Protein AF-A0A7S0XE84-F1 (afdb_monomer)

Secondary structure (DSSP, 8-state):
---SS--------S-TT--S-TT-EEETTT-PBPBTTTTBBTTBSTTEEE--SSGGG-HHHHHHHHHHHHHHHHHHHHHH-------TT----------TT-EEEEEETTEEEEEEPPPP---GGGGGEETTEE-STT--TT--S--HHHHHHH-

Radius of gyration: 22.32 Å; Cα contacts (8 Å, |Δi|>4): 182; chains: 1; bounding box: 42×54×58 Å

Organism: NCBI:txid96789

Foldseek 3Di:
DDDDPDDDDDDDDPCPPPDLLVQAWAFQVPRHHADPQFQDDVLAVVRIARAAPDDPRPPVRSCVVSVVVVVVVVVVCVVPDDDDDDPPDDDDDDDDDDQAQDWDWDQDPNDTDIDGHHDDDDDQLVQQDHNNDGHDDSRTPPDPDDDPVVVVVVD

Structure (mmCIF, N/CA/C/O backbone):
data_AF-A0A7S0XE84-F1
#
_entry.id   AF-A0A7S0XE84-F1
#
loop_
_atom_site.group_PDB
_atom_site.id
_atom_site.type_symbol
_atom_site.label_atom_id
_atom_site.label_alt_id
_atom_site.label_comp_id
_atom_site.label_asym_id
_atom_site.label_entity_id
_atom_site.label_seq_id
_atom_site.pdbx_PDB_ins_code
_atom_site.Cartn_x
_atom_site.Cartn_y
_atom_site.Cartn_z
_atom_site.occupancy
_atom_site.B_iso_or_equiv
_atom_site.auth_seq_id
_atom_site.auth_comp_id
_atom_site.auth_asym_id
_atom_site.auth_atom_id
_atom_site.pdbx_PDB_model_num
ATOM 1 N N . THR A 1 1 ? -24.041 -15.544 4.308 1.00 52.25 1 THR A N 1
ATOM 2 C CA . THR A 1 1 ? -24.359 -14.862 5.581 1.00 52.25 1 THR A CA 1
ATOM 3 C C . THR A 1 1 ? -23.676 -15.618 6.703 1.00 52.25 1 THR A C 1
ATOM 5 O O . THR A 1 1 ? -23.602 -16.838 6.615 1.00 52.25 1 THR A O 1
ATOM 8 N N . GLY A 1 2 ? -23.091 -14.920 7.682 1.00 67.00 2 GLY A N 1
ATOM 9 C CA . GLY A 1 2 ? -22.432 -15.560 8.831 1.00 67.00 2 GLY A CA 1
ATOM 10 C C . GLY A 1 2 ? -23.444 -16.273 9.733 1.00 67.00 2 GLY A C 1
ATOM 11 O O . GLY A 1 2 ? -24.592 -15.845 9.806 1.00 67.00 2 GLY A O 1
ATOM 12 N N . LEU A 1 3 ? -23.032 -17.375 10.365 1.00 86.12 3 LEU A N 1
ATOM 13 C CA . LEU A 1 3 ? -23.905 -18.250 11.165 1.00 86.12 3 LEU A CA 1
ATOM 14 C C . LEU A 1 3 ? -23.808 -18.014 12.688 1.00 86.12 3 LEU A C 1
ATOM 16 O O . LEU A 1 3 ? -24.498 -18.703 13.431 1.00 86.12 3 LEU A O 1
ATOM 20 N N . GLY A 1 4 ? -22.963 -17.088 13.160 1.00 89.75 4 GLY A N 1
ATOM 21 C CA . GLY A 1 4 ? -22.724 -16.843 14.590 1.00 89.75 4 GLY A CA 1
ATOM 22 C C . GLY A 1 4 ? -22.900 -15.381 15.002 1.00 89.75 4 GLY A C 1
ATOM 23 O O . GLY A 1 4 ? -22.825 -14.487 14.160 1.00 89.75 4 GLY A O 1
ATOM 24 N N . ASP A 1 5 ? -23.100 -15.161 16.304 1.00 94.25 5 ASP A N 1
ATOM 25 C CA . ASP A 1 5 ? -23.357 -13.837 16.901 1.00 94.25 5 ASP A CA 1
ATOM 26 C C . ASP A 1 5 ? -22.111 -12.938 16.949 1.00 94.25 5 ASP A C 1
ATOM 28 O O . ASP A 1 5 ? -22.210 -11.717 17.065 1.00 94.25 5 ASP A O 1
ATOM 32 N N . PHE A 1 6 ? -20.923 -13.538 16.871 1.00 94.12 6 PHE A N 1
ATOM 33 C CA . PHE A 1 6 ? -19.659 -12.816 16.909 1.00 94.12 6 PHE A CA 1
ATOM 34 C C . PHE A 1 6 ? -19.336 -12.179 15.553 1.00 94.12 6 PHE A C 1
ATOM 36 O O . PHE A 1 6 ? -19.334 -12.850 14.518 1.00 94.12 6 PHE A O 1
ATOM 43 N N . VAL A 1 7 ? -18.993 -10.890 15.575 1.00 94.81 7 VAL A N 1
ATOM 44 C CA . VAL A 1 7 ? -18.567 -10.122 14.402 1.00 94.81 7 VAL A CA 1
ATOM 45 C C . VAL A 1 7 ? -17.175 -9.556 14.662 1.00 94.81 7 VAL A C 1
ATOM 47 O O . VAL A 1 7 ? -16.976 -8.819 15.623 1.00 94.81 7 VAL A O 1
ATOM 50 N N . ALA A 1 8 ? -16.228 -9.864 13.776 1.00 95.25 8 ALA A N 1
ATOM 51 C CA . ALA A 1 8 ? -14.894 -9.272 13.763 1.00 95.25 8 ALA A CA 1
ATOM 52 C C . ALA A 1 8 ? -14.641 -8.579 12.423 1.00 95.25 8 ALA A C 1
ATOM 54 O O . ALA A 1 8 ? -14.963 -9.121 11.364 1.00 95.25 8 ALA A O 1
ATOM 55 N N . ALA A 1 9 ? -14.049 -7.389 12.477 1.00 96.88 9 ALA A N 1
ATOM 56 C CA . ALA A 1 9 ? -13.700 -6.599 11.307 1.00 96.88 9 ALA A CA 1
ATOM 57 C C . ALA A 1 9 ? -12.256 -6.102 11.421 1.00 96.88 9 ALA A C 1
ATOM 59 O O . ALA A 1 9 ? -11.868 -5.546 12.446 1.00 96.88 9 ALA A O 1
ATOM 60 N N . PHE A 1 10 ? -11.484 -6.273 10.349 1.00 97.62 10 PHE A N 1
ATOM 61 C CA . PHE A 1 10 ? -10.155 -5.685 10.193 1.00 97.62 10 PHE A CA 1
ATOM 62 C C . PHE A 1 10 ? -10.290 -4.443 9.313 1.00 97.62 10 PHE A C 1
ATOM 64 O O . PHE A 1 10 ? -10.668 -4.545 8.145 1.00 97.62 10 PHE A O 1
ATOM 71 N N . ALA A 1 11 ? -10.044 -3.266 9.887 1.00 98.06 11 ALA A N 1
ATOM 72 C CA . ALA A 1 11 ? -10.175 -1.993 9.187 1.00 98.06 11 ALA A CA 1
ATOM 73 C C . ALA A 1 11 ? -8.844 -1.575 8.546 1.00 98.06 11 ALA A C 1
ATOM 75 O O . ALA A 1 11 ? -7.788 -1.669 9.168 1.00 98.06 11 ALA A O 1
ATOM 76 N N . SER A 1 12 ? -8.901 -1.073 7.311 1.00 97.38 12 SER A N 1
ATOM 77 C CA . SER A 1 12 ? -7.745 -0.468 6.645 1.00 97.38 12 SER A CA 1
ATOM 78 C C . SER A 1 12 ? -7.330 0.840 7.321 1.00 97.38 12 SER A C 1
ATOM 80 O O . SER A 1 12 ? -8.188 1.634 7.711 1.00 97.38 12 SER A O 1
ATOM 82 N N . THR A 1 13 ? -6.026 1.102 7.367 1.00 97.56 13 THR A N 1
ATOM 83 C CA . THR A 1 13 ? -5.440 2.350 7.878 1.00 97.56 13 THR A CA 1
ATOM 84 C C . THR A 1 13 ? -4.578 3.019 6.792 1.00 97.56 13 THR A C 1
ATOM 86 O O . THR A 1 13 ? -5.044 3.230 5.673 1.00 97.56 13 THR A O 1
ATOM 89 N N . ASN A 1 14 ? -3.324 3.363 7.085 1.00 97.12 14 ASN A N 1
ATOM 90 C CA . ASN A 1 14 ? -2.349 3.971 6.183 1.00 97.12 14 ASN A CA 1
ATOM 91 C C . ASN A 1 14 ? -1.492 2.903 5.477 1.00 97.12 14 ASN A C 1
ATOM 93 O O . ASN A 1 14 ? -0.317 2.739 5.780 1.00 97.12 14 A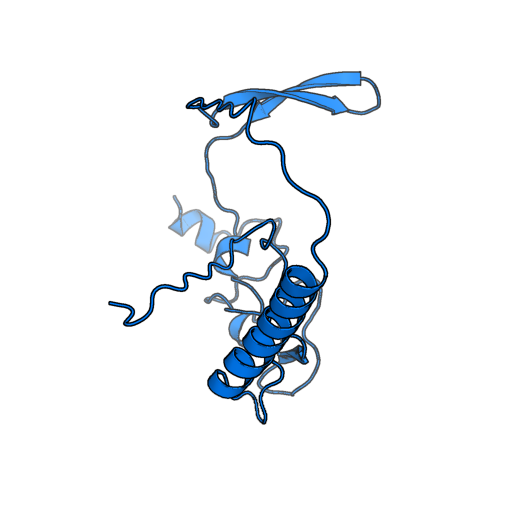SN A O 1
ATOM 97 N N . LEU A 1 15 ? -2.094 2.179 4.531 1.00 97.56 15 LEU A N 1
ATOM 98 C CA . LEU A 1 15 ? -1.489 1.021 3.850 1.00 97.56 15 LEU A CA 1
ATOM 99 C C . LEU A 1 15 ? -0.953 1.309 2.433 1.00 97.56 15 LEU A C 1
ATOM 101 O O . LEU A 1 15 ? -0.813 0.396 1.629 1.00 97.56 15 LEU A O 1
ATOM 105 N N . GLY A 1 16 ? -0.692 2.579 2.103 1.00 96.88 16 GLY A N 1
ATOM 106 C CA . GLY A 1 16 ? -0.337 2.994 0.737 1.00 96.88 16 GLY A CA 1
ATOM 107 C C . GLY A 1 16 ? 1.004 2.451 0.225 1.00 96.88 16 GLY A C 1
ATOM 108 O O . GLY A 1 16 ? 1.154 2.242 -0.974 1.00 96.88 16 GLY A O 1
ATOM 109 N N . ASP A 1 17 ? 1.955 2.215 1.126 1.00 96.69 17 ASP A N 1
ATOM 110 C CA . ASP A 1 17 ? 3.323 1.754 0.865 1.00 96.69 17 ASP A CA 1
ATOM 111 C C . ASP A 1 17 ? 3.688 0.495 1.679 1.00 96.69 17 ASP A C 1
ATOM 113 O O . ASP A 1 17 ? 4.863 0.172 1.854 1.00 96.69 17 ASP A O 1
ATOM 117 N N . VAL A 1 18 ? 2.682 -0.235 2.174 1.00 97.81 18 VAL A N 1
ATOM 118 C CA . VAL A 1 18 ? 2.856 -1.441 2.995 1.00 97.81 18 VAL A CA 1
ATOM 119 C C . VAL A 1 18 ? 2.444 -2.675 2.202 1.00 97.81 18 VAL A C 1
ATOM 121 O O . VAL A 1 18 ? 1.297 -2.793 1.778 1.00 97.81 18 VAL A O 1
ATOM 124 N N . SER A 1 19 ? 3.368 -3.625 2.064 1.00 97.81 19 SER A N 1
ATOM 125 C CA . SER A 1 19 ? 3.132 -4.886 1.361 1.00 97.81 19 SER A CA 1
ATOM 126 C C . SER A 1 19 ? 3.022 -6.074 2.331 1.00 97.81 19 SER A C 1
ATOM 128 O O . SER A 1 19 ? 3.833 -6.178 3.257 1.00 97.81 19 SER A O 1
ATOM 130 N N . PRO A 1 20 ? 2.082 -7.020 2.113 1.00 97.56 20 PRO A N 1
ATOM 131 C CA . PRO A 1 20 ? 2.054 -8.300 2.824 1.00 97.56 20 PRO A CA 1
ATOM 132 C C . PRO A 1 20 ? 3.094 -9.304 2.289 1.00 97.56 20 PRO A C 1
ATOM 134 O O . PRO A 1 20 ? 3.281 -10.373 2.874 1.00 97.56 20 PRO A O 1
ATOM 137 N N . ASN A 1 21 ? 3.773 -8.988 1.182 1.00 97.88 21 ASN A N 1
ATOM 138 C CA . ASN A 1 21 ? 4.767 -9.843 0.542 1.00 97.88 21 ASN A CA 1
ATOM 139 C C . ASN A 1 21 ? 6.142 -9.694 1.214 1.00 97.88 21 ASN A C 1
ATOM 141 O O . ASN A 1 21 ? 7.079 -9.084 0.691 1.00 97.88 21 ASN A O 1
ATOM 145 N N . THR A 1 22 ? 6.257 -10.265 2.413 1.00 96.75 22 THR A N 1
ATOM 146 C CA . THR A 1 22 ? 7.387 -10.061 3.331 1.00 96.75 22 THR A CA 1
ATOM 147 C C . THR A 1 22 ? 8.716 -10.685 2.892 1.00 96.75 22 THR A C 1
ATOM 149 O O . THR A 1 22 ? 9.751 -10.351 3.468 1.00 96.75 22 THR A O 1
ATOM 152 N N . ALA A 1 23 ? 8.743 -11.544 1.866 1.00 94.19 23 ALA A N 1
ATOM 153 C CA . ALA A 1 23 ? 9.990 -12.092 1.320 1.00 94.19 23 ALA A CA 1
ATOM 154 C C . ALA A 1 23 ? 10.727 -11.111 0.384 1.00 94.19 23 ALA A C 1
ATOM 156 O O . ALA A 1 23 ? 11.862 -11.384 -0.026 1.00 94.19 23 ALA A O 1
ATOM 157 N N . GLY A 1 24 ? 10.093 -9.977 0.067 1.00 94.69 24 GLY A N 1
ATOM 158 C CA . GLY A 1 24 ? 10.661 -8.893 -0.724 1.00 94.69 24 GLY A CA 1
ATOM 159 C C . GLY A 1 24 ? 10.686 -9.154 -2.238 1.00 94.69 24 GLY A C 1
ATOM 160 O O . GLY A 1 24 ? 10.439 -10.277 -2.692 1.00 94.69 24 GLY A O 1
ATOM 161 N N . PRO A 1 25 ? 10.972 -8.106 -3.031 1.00 96.75 25 PRO A N 1
ATOM 162 C CA . PRO A 1 25 ? 10.913 -8.150 -4.488 1.00 96.75 25 PRO A CA 1
ATOM 163 C C . PRO A 1 25 ? 12.131 -8.824 -5.127 1.00 96.75 25 PRO A C 1
ATOM 165 O O . PRO A 1 25 ? 13.282 -8.504 -4.815 1.00 96.75 25 PRO A O 1
ATOM 168 N N . LYS A 1 26 ? 11.872 -9.745 -6.060 1.00 96.81 26 LYS A N 1
ATOM 169 C CA . LYS A 1 26 ? 12.891 -10.487 -6.811 1.00 96.81 26 LYS A CA 1
ATOM 170 C C . LYS A 1 26 ? 12.548 -10.566 -8.292 1.00 96.81 26 LYS A C 1
ATOM 172 O O . LYS A 1 26 ? 11.382 -10.560 -8.684 1.00 96.81 26 LYS A O 1
ATOM 177 N N . CYS A 1 27 ? 13.589 -10.702 -9.098 1.00 96.88 27 CYS A N 1
ATOM 178 C CA . CYS A 1 27 ? 13.482 -10.959 -10.520 1.00 96.88 27 CYS A CA 1
ATOM 179 C C . CYS A 1 27 ? 13.065 -12.408 -10.767 1.00 96.88 27 CYS A C 1
ATOM 181 O O . CYS A 1 27 ? 13.788 -13.331 -10.395 1.00 96.88 27 CYS A O 1
ATOM 183 N N . ILE A 1 28 ? 11.915 -12.621 -11.405 1.00 94.94 28 ILE A N 1
ATOM 184 C CA . ILE A 1 28 ? 11.349 -13.967 -11.620 1.00 94.94 28 ILE A CA 1
ATOM 185 C C . ILE A 1 28 ? 12.209 -14.872 -12.513 1.00 94.94 28 ILE A C 1
ATOM 187 O O . ILE A 1 28 ? 12.080 -16.091 -12.467 1.00 94.94 28 ILE A O 1
ATOM 191 N N . ASP A 1 29 ? 13.071 -14.287 -13.342 1.00 94.31 29 ASP A N 1
ATOM 192 C CA . ASP A 1 29 ? 13.934 -14.997 -14.285 1.00 94.31 29 ASP A CA 1
ATOM 193 C C . ASP A 1 29 ? 15.271 -15.437 -13.670 1.00 94.31 29 ASP A C 1
ATOM 195 O O . ASP A 1 29 ? 15.795 -16.493 -14.016 1.00 94.31 29 ASP A O 1
ATOM 199 N N . THR A 1 30 ? 15.825 -14.637 -12.760 1.00 95.62 30 THR A N 1
ATOM 200 C CA . THR A 1 30 ? 17.169 -14.832 -12.191 1.00 95.62 30 THR A CA 1
ATOM 201 C C . THR A 1 30 ? 17.164 -15.161 -10.700 1.00 95.62 30 THR A C 1
ATOM 203 O O . THR A 1 30 ? 18.160 -15.658 -10.181 1.00 95.62 30 THR A O 1
ATOM 206 N N . GLY A 1 31 ? 16.074 -14.868 -9.988 1.00 94.44 31 GLY A N 1
ATOM 207 C CA . GLY A 1 31 ? 15.968 -14.978 -8.531 1.00 94.44 31 GLY A CA 1
ATOM 208 C C . GLY A 1 31 ? 16.733 -13.901 -7.750 1.00 94.44 31 GLY A C 1
ATOM 209 O O . GLY A 1 31 ? 16.717 -13.921 -6.518 1.00 94.44 31 GLY A O 1
ATOM 210 N N . LEU A 1 32 ? 17.401 -12.969 -8.439 1.00 96.31 32 LEU A N 1
ATOM 211 C CA . LEU A 1 32 ? 18.148 -11.875 -7.818 1.00 96.31 32 LEU A CA 1
ATOM 212 C C . LEU A 1 32 ? 17.205 -10.780 -7.287 1.00 96.31 32 LEU A C 1
ATOM 214 O O . LEU A 1 32 ? 16.073 -10.669 -7.761 1.00 96.31 32 LEU A O 1
ATOM 218 N N . PRO A 1 33 ? 17.650 -9.954 -6.322 1.00 96.88 33 PRO A N 1
ATOM 219 C CA . PRO A 1 33 ? 16.900 -8.773 -5.902 1.00 96.88 33 PRO A CA 1
ATOM 220 C C . PRO A 1 33 ? 16.638 -7.820 -7.074 1.00 96.88 33 PRO A C 1
ATOM 222 O O . PRO A 1 33 ? 17.510 -7.636 -7.926 1.00 96.88 33 PRO A O 1
ATOM 225 N N . CYS A 1 34 ? 15.461 -7.195 -7.096 1.00 96.75 34 CYS A N 1
ATOM 226 C CA . CYS A 1 34 ? 15.167 -6.144 -8.070 1.00 96.75 34 CYS A CA 1
ATOM 227 C C . CYS A 1 34 ? 15.993 -4.873 -7.838 1.00 96.75 34 CYS A C 1
ATOM 229 O O . CYS A 1 34 ? 16.507 -4.635 -6.743 1.00 96.75 34 CYS A O 1
ATOM 231 N N . ASP A 1 35 ? 16.015 -3.989 -8.838 1.00 95.94 35 ASP A N 1
ATOM 232 C CA . ASP A 1 35 ? 16.447 -2.608 -8.636 1.00 95.94 35 ASP A CA 1
ATOM 233 C C . ASP A 1 35 ? 15.485 -1.864 -7.695 1.00 95.94 35 ASP A C 1
ATOM 235 O O . ASP A 1 35 ? 14.296 -1.722 -7.984 1.00 95.94 35 ASP A O 1
ATOM 239 N N . GLY A 1 36 ? 16.002 -1.368 -6.569 1.00 92.19 36 GLY A N 1
ATOM 240 C CA . GLY A 1 36 ? 15.184 -0.762 -5.513 1.00 92.19 36 GLY A CA 1
ATOM 241 C C . GLY A 1 36 ? 14.656 0.642 -5.820 1.00 92.19 36 GLY A C 1
ATOM 242 O O . GLY A 1 36 ? 13.768 1.112 -5.119 1.00 92.19 36 GLY A O 1
ATOM 243 N N . THR A 1 37 ? 15.183 1.333 -6.836 1.00 93.62 37 THR A N 1
ATOM 244 C CA . THR A 1 37 ? 14.708 2.680 -7.210 1.00 93.62 37 THR A CA 1
ATOM 245 C C . THR A 1 37 ? 13.585 2.615 -8.240 1.00 93.62 37 THR A C 1
ATOM 247 O O . THR A 1 37 ? 12.626 3.377 -8.169 1.00 93.62 37 THR A O 1
ATOM 250 N N . THR A 1 38 ? 13.691 1.691 -9.192 1.00 95.44 38 THR A N 1
ATOM 251 C CA . THR A 1 38 ? 12.770 1.571 -10.331 1.00 95.44 38 THR A CA 1
ATOM 252 C C . THR A 1 38 ? 11.799 0.402 -10.213 1.00 95.44 38 THR A C 1
ATOM 254 O O . THR A 1 38 ? 10.854 0.327 -11.001 1.00 95.44 38 THR A O 1
ATOM 257 N N . SER A 1 39 ? 12.011 -0.493 -9.238 1.00 96.56 39 SER A N 1
ATOM 258 C CA . SER A 1 39 ? 11.283 -1.759 -9.086 1.00 96.56 39 SER A CA 1
ATOM 259 C C . SER A 1 39 ? 11.292 -2.570 -10.381 1.00 96.56 39 SER A C 1
ATOM 261 O O . SER A 1 39 ? 10.249 -2.965 -10.898 1.00 96.56 39 SER A O 1
ATOM 263 N N . SER A 1 40 ? 12.482 -2.760 -10.954 1.00 95.81 40 SER A N 1
ATOM 264 C CA . SER A 1 40 ? 12.642 -3.394 -12.262 1.00 95.81 40 SER A CA 1
ATOM 265 C C . SER A 1 40 ? 13.761 -4.431 -12.291 1.00 95.81 40 SER A C 1
ATOM 267 O O . SER A 1 40 ? 14.671 -4.434 -11.459 1.00 95.81 40 SER A O 1
ATOM 269 N N . CYS A 1 41 ? 13.685 -5.313 -13.283 1.00 95.31 41 CYS A N 1
ATOM 270 C CA . CYS A 1 41 ? 14.702 -6.297 -13.625 1.00 95.31 41 CYS A CA 1
ATOM 271 C C . CYS A 1 41 ? 15.060 -6.098 -15.092 1.00 95.31 41 CYS A C 1
ATOM 273 O O . CYS A 1 41 ? 14.191 -6.167 -15.959 1.00 95.31 41 CYS A O 1
ATOM 275 N N . ASN A 1 42 ? 16.322 -5.772 -15.379 1.00 92.38 42 ASN A N 1
ATOM 276 C CA . ASN A 1 42 ? 16.765 -5.414 -16.733 1.00 92.38 42 ASN A CA 1
ATOM 277 C C . ASN A 1 42 ? 15.909 -4.297 -17.379 1.00 92.38 42 ASN A C 1
ATOM 279 O O . ASN A 1 42 ? 15.654 -4.318 -18.583 1.00 92.38 42 ASN A O 1
ATOM 283 N N . GLY A 1 43 ? 15.438 -3.339 -16.569 1.00 90.12 43 GLY A N 1
ATOM 284 C CA . GLY A 1 43 ? 14.589 -2.225 -17.009 1.00 90.12 43 GLY A CA 1
ATOM 285 C C . GLY A 1 43 ? 13.112 -2.573 -17.224 1.00 90.12 43 GLY A C 1
ATOM 286 O O . GLY A 1 43 ? 12.375 -1.745 -17.751 1.00 90.12 43 GLY A O 1
ATOM 287 N N . LYS A 1 44 ? 12.672 -3.775 -16.832 1.00 90.25 44 LYS A N 1
ATOM 288 C CA . LYS A 1 44 ? 11.281 -4.235 -16.943 1.00 90.25 44 LYS A CA 1
ATOM 289 C C . LYS A 1 44 ? 10.651 -4.394 -15.569 1.00 90.25 44 LYS A C 1
ATOM 291 O O . LYS A 1 44 ? 11.203 -5.100 -14.722 1.00 90.25 44 LYS A O 1
ATOM 296 N N . CYS A 1 45 ? 9.512 -3.752 -15.338 1.00 92.88 45 CYS A N 1
ATOM 297 C CA . CYS A 1 45 ? 8.777 -3.883 -14.078 1.00 92.88 45 CYS A CA 1
ATOM 298 C C . CYS A 1 45 ? 8.066 -5.238 -13.984 1.00 92.88 45 CYS A C 1
ATOM 300 O O . CYS A 1 45 ? 7.985 -5.809 -12.904 1.00 92.88 45 CYS A O 1
ATOM 302 N N . GLU A 1 46 ? 7.654 -5.808 -15.121 1.00 94.12 46 GLU A N 1
ATOM 303 C CA . GLU A 1 46 ? 6.878 -7.050 -15.230 1.00 94.12 46 GLU A CA 1
ATOM 304 C C . GLU A 1 46 ? 7.581 -8.259 -14.599 1.00 94.12 46 GLU A C 1
ATOM 306 O O . GLU A 1 46 ? 6.947 -9.250 -14.244 1.00 94.12 46 GLU A O 1
ATOM 311 N N . GLN A 1 47 ? 8.906 -8.191 -14.489 1.00 94.69 47 GLN A N 1
ATOM 312 C CA . GLN A 1 47 ? 9.730 -9.259 -13.939 1.00 94.69 47 GLN A CA 1
ATOM 313 C C . GLN A 1 47 ? 10.055 -9.074 -12.455 1.00 94.69 47 GLN A C 1
ATOM 315 O O . GLN A 1 47 ? 10.589 -10.004 -11.854 1.00 94.69 47 GLN A O 1
ATOM 320 N N . CYS A 1 48 ? 9.766 -7.911 -11.869 1.00 96.62 48 CYS A N 1
ATOM 321 C CA . CYS A 1 48 ? 10.052 -7.626 -10.472 1.00 96.62 48 CYS A CA 1
ATOM 322 C C . CYS A 1 48 ? 8.814 -7.864 -9.602 1.00 96.62 48 CYS A C 1
ATOM 324 O O . CYS A 1 48 ? 7.894 -7.048 -9.590 1.00 96.62 48 CYS A O 1
ATOM 326 N N . ILE A 1 49 ? 8.800 -8.973 -8.860 1.00 96.94 49 ILE A N 1
ATOM 327 C CA . ILE A 1 49 ? 7.642 -9.386 -8.057 1.00 96.94 49 ILE A CA 1
ATOM 328 C C . ILE A 1 49 ? 8.071 -9.662 -6.616 1.00 96.94 49 ILE A C 1
ATOM 330 O O . ILE A 1 49 ? 9.073 -10.337 -6.373 1.00 96.94 49 ILE A O 1
ATOM 334 N N . ALA A 1 50 ? 7.315 -9.128 -5.658 1.00 97.62 50 ALA A N 1
ATOM 335 C CA . ALA A 1 50 ? 7.440 -9.448 -4.244 1.00 97.62 50 ALA A CA 1
ATOM 336 C C . ALA A 1 50 ? 6.620 -10.691 -3.893 1.00 97.62 50 ALA A C 1
ATOM 338 O O . ALA A 1 50 ? 5.516 -10.888 -4.395 1.00 97.62 50 ALA A O 1
ATOM 339 N N . PHE A 1 51 ? 7.164 -11.525 -3.008 1.00 96.94 51 PHE A N 1
ATOM 340 C CA . PHE A 1 51 ? 6.527 -12.775 -2.596 1.00 96.94 51 PHE A CA 1
ATOM 341 C C . PHE A 1 51 ? 6.147 -12.766 -1.117 1.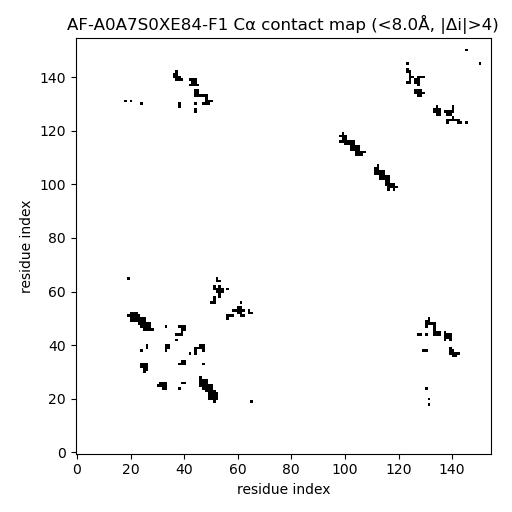00 96.94 51 PHE A C 1
ATOM 343 O O . PHE A 1 51 ? 6.861 -12.222 -0.273 1.00 96.94 51 PHE A O 1
ATOM 350 N N . GLY A 1 52 ? 5.019 -13.400 -0.811 1.00 97.19 52 GLY A N 1
ATOM 351 C CA . GLY A 1 52 ? 4.608 -13.705 0.553 1.00 97.19 52 GLY A CA 1
ATOM 352 C C . GLY A 1 52 ? 5.430 -14.830 1.191 1.00 97.19 52 GLY A C 1
ATOM 353 O O . GLY A 1 52 ? 6.314 -15.409 0.554 1.00 97.19 52 GLY A O 1
ATOM 354 N N . PRO A 1 53 ? 5.147 -15.148 2.465 1.00 97.38 53 PRO A N 1
ATOM 355 C CA . PRO A 1 53 ? 5.873 -16.169 3.220 1.00 97.38 53 PRO A CA 1
ATOM 356 C C . PRO A 1 53 ? 5.490 -17.614 2.857 1.00 97.38 53 PRO A C 1
ATOM 358 O O . PRO A 1 53 ? 6.092 -18.542 3.391 1.00 97.38 53 PRO A O 1
ATOM 361 N N . GLY A 1 54 ? 4.490 -17.820 1.995 1.00 97.31 54 GLY A N 1
ATOM 362 C CA . GLY A 1 54 ? 4.056 -19.144 1.564 1.00 97.31 54 GLY A CA 1
ATOM 363 C C . GLY A 1 54 ? 5.143 -19.899 0.802 1.00 97.31 54 GLY A C 1
ATOM 364 O O . GLY A 1 54 ? 5.948 -19.335 0.050 1.00 97.31 54 GLY A O 1
ATOM 365 N N . THR A 1 55 ? 5.158 -21.209 0.991 1.00 95.69 55 THR A N 1
ATOM 366 C CA . THR A 1 55 ? 6.137 -22.120 0.414 1.00 95.69 55 THR A CA 1
ATOM 367 C C . THR A 1 55 ? 6.058 -22.067 -1.105 1.00 95.69 55 THR A C 1
ATOM 369 O O . THR A 1 55 ? 4.985 -22.162 -1.695 1.00 95.69 55 THR A O 1
ATOM 372 N N . ASN A 1 56 ? 7.214 -21.923 -1.761 1.00 91.38 56 ASN A N 1
ATOM 373 C CA . ASN A 1 56 ? 7.323 -21.849 -3.223 1.00 91.38 56 ASN A CA 1
ATOM 374 C C . ASN A 1 56 ? 6.433 -20.768 -3.872 1.00 91.38 56 ASN A C 1
ATOM 376 O O . ASN A 1 56 ? 6.041 -20.911 -5.028 1.00 91.38 56 ASN A O 1
ATOM 380 N N . GLY A 1 57 ? 6.124 -19.689 -3.144 1.00 90.25 57 GLY A N 1
ATOM 381 C CA . GLY A 1 57 ? 5.270 -18.614 -3.646 1.00 90.25 57 GLY A CA 1
ATOM 382 C C . GLY A 1 57 ? 3.782 -18.967 -3.681 1.00 90.25 57 GLY A C 1
ATOM 383 O O . GLY A 1 57 ? 3.039 -18.322 -4.419 1.00 90.25 57 GLY A O 1
ATOM 384 N N . ASP A 1 58 ? 3.331 -19.966 -2.909 1.00 96.56 58 ASP A N 1
ATOM 385 C CA . ASP A 1 58 ? 1.901 -20.235 -2.773 1.00 96.56 58 ASP A CA 1
ATOM 386 C C . ASP A 1 58 ? 1.179 -19.046 -2.122 1.00 96.56 58 ASP A C 1
ATOM 388 O O . ASP A 1 58 ? 1.438 -18.649 -0.979 1.00 96.56 58 ASP A O 1
ATOM 392 N N . ILE A 1 59 ? 0.248 -18.470 -2.876 1.00 97.19 59 ILE A N 1
ATOM 393 C CA . ILE A 1 59 ? -0.517 -17.296 -2.467 1.00 97.19 59 ILE A CA 1
ATOM 394 C C . ILE A 1 59 ? -1.566 -17.642 -1.409 1.00 97.19 59 ILE A C 1
ATOM 396 O O . ILE A 1 59 ? -1.897 -16.787 -0.587 1.00 97.19 59 ILE A O 1
ATOM 400 N N . PHE A 1 60 ? -2.080 -18.876 -1.397 1.00 98.25 60 PHE A N 1
ATOM 401 C CA . PHE A 1 60 ? -3.089 -19.294 -0.427 1.00 98.25 60 PHE A CA 1
ATOM 402 C C . PHE A 1 60 ? -2.454 -19.477 0.948 1.00 98.25 60 PHE A C 1
ATOM 404 O O . PHE A 1 60 ? -2.925 -18.879 1.916 1.00 98.25 60 PHE A O 1
ATOM 411 N N . GLU A 1 61 ? -1.334 -20.201 1.018 1.00 98.38 61 GLU A N 1
ATOM 412 C CA . GLU A 1 61 ? -0.535 -20.313 2.237 1.00 98.38 61 GLU A CA 1
ATOM 413 C C . GLU A 1 61 ? -0.033 -18.939 2.707 1.00 98.38 61 GLU A C 1
ATOM 415 O O . GLU A 1 61 ? -0.176 -18.609 3.883 1.00 98.38 61 GLU A O 1
ATOM 420 N N . SER A 1 62 ? 0.465 -18.084 1.803 1.00 98.25 62 SER A N 1
ATOM 421 C CA . SER A 1 62 ? 0.885 -16.717 2.157 1.00 98.25 62 SER A CA 1
ATOM 422 C C . SER A 1 62 ? -0.249 -15.916 2.801 1.00 98.25 62 SER A C 1
ATOM 424 O O . SER A 1 62 ? -0.058 -15.289 3.843 1.00 98.25 62 SER A O 1
ATOM 426 N N . THR A 1 63 ? -1.442 -15.965 2.202 1.00 98.56 63 THR A N 1
ATOM 427 C CA . THR A 1 63 ? -2.630 -15.264 2.707 1.00 98.56 63 THR A CA 1
ATOM 428 C C . THR A 1 63 ? -3.025 -15.786 4.084 1.00 98.56 63 THR A C 1
ATOM 430 O O . THR A 1 63 ? -3.304 -14.995 4.985 1.00 98.56 63 THR A O 1
ATOM 433 N N . GLN A 1 64 ? -3.008 -17.108 4.274 1.00 98.56 64 GLN A N 1
ATOM 434 C CA . GLN A 1 64 ? -3.309 -17.730 5.559 1.00 98.56 64 GLN A CA 1
ATOM 435 C C . GLN A 1 64 ? -2.296 -17.323 6.632 1.00 98.56 64 GLN A C 1
ATOM 437 O O . GLN A 1 64 ? -2.705 -16.929 7.718 1.00 98.56 64 GLN A O 1
ATOM 442 N N . LEU A 1 65 ? -0.995 -17.376 6.338 1.00 98.50 65 LEU A N 1
ATOM 443 C CA . LEU A 1 65 ? 0.065 -17.037 7.290 1.00 98.50 65 LEU A CA 1
ATOM 444 C C . LEU A 1 65 ? -0.002 -15.569 7.728 1.00 98.50 65 LEU A C 1
ATOM 446 O O . LEU A 1 65 ? 0.064 -15.278 8.921 1.00 98.50 65 LEU A O 1
ATOM 450 N N . ILE A 1 66 ? -0.170 -14.641 6.783 1.00 98.56 66 ILE A N 1
ATOM 451 C CA . ILE A 1 66 ? -0.281 -13.206 7.087 1.00 98.56 66 ILE A CA 1
ATOM 452 C C . ILE A 1 66 ? -1.592 -12.891 7.822 1.00 98.56 66 ILE A C 1
ATOM 454 O O . ILE A 1 66 ? -1.603 -12.084 8.753 1.00 98.56 66 ILE A O 1
ATOM 458 N N . GLY A 1 67 ? -2.699 -13.536 7.441 1.00 98.56 67 GLY A N 1
ATOM 459 C CA . GLY A 1 67 ? -3.978 -13.408 8.141 1.00 98.56 67 GLY A CA 1
ATOM 460 C C . GLY A 1 67 ? -3.918 -13.950 9.570 1.00 98.56 67 GLY A C 1
ATOM 461 O O . GLY A 1 67 ? -4.408 -13.301 10.492 1.00 98.56 67 GLY A O 1
ATOM 462 N N . GLN A 1 68 ? -3.258 -15.093 9.767 1.00 98.56 68 GLN A N 1
ATOM 463 C CA . GLN A 1 68 ? -3.060 -15.714 11.075 1.00 98.56 68 GLN A CA 1
ATOM 464 C C . GLN A 1 68 ? -2.279 -14.790 12.015 1.00 98.56 68 GLN A C 1
ATOM 466 O O . GLN A 1 68 ? -2.706 -14.592 13.146 1.00 98.56 68 GLN A O 1
ATOM 471 N N . GLN A 1 69 ? -1.198 -14.163 11.542 1.00 98.31 69 GLN A N 1
ATOM 472 C CA . GLN A 1 69 ? -0.409 -13.225 12.352 1.00 98.31 69 GLN A CA 1
ATOM 473 C C . GLN A 1 69 ? -1.231 -12.008 12.802 1.00 98.31 69 GLN A C 1
ATOM 475 O O . GLN A 1 69 ? -1.183 -11.617 13.968 1.00 98.31 69 GLN A O 1
ATOM 480 N N . GLN A 1 70 ? -2.022 -11.425 11.895 1.00 98.44 70 GLN A N 1
ATOM 481 C CA . GLN A 1 70 ? -2.915 -10.313 12.234 1.00 98.44 70 GLN A CA 1
ATOM 482 C C . GLN A 1 70 ? -3.991 -10.738 13.240 1.00 98.44 70 GLN A C 1
ATOM 484 O O . GLN A 1 70 ? -4.283 -10.003 14.182 1.00 98.44 70 GLN A O 1
ATOM 489 N N . TYR A 1 71 ? -4.562 -11.929 13.057 1.00 98.31 71 TYR A N 1
ATOM 490 C CA . TYR A 1 71 ? -5.552 -12.508 13.960 1.00 98.31 71 TYR A CA 1
ATOM 491 C C . TYR A 1 71 ? -4.992 -12.762 15.361 1.00 98.31 71 TYR A C 1
ATOM 493 O O . TYR A 1 71 ? -5.620 -12.365 16.339 1.00 98.31 71 TYR A O 1
ATOM 501 N N . GLU A 1 72 ? -3.824 -13.394 15.469 1.00 98.69 72 GLU A N 1
ATOM 502 C CA . GLU A 1 72 ? -3.201 -13.723 16.753 1.00 98.69 72 GLU A CA 1
ATOM 503 C C . GLU A 1 72 ? -2.939 -12.464 17.572 1.00 98.69 72 GLU A C 1
ATOM 505 O O . GLU A 1 72 ? -3.297 -12.404 18.749 1.00 98.69 72 GLU A O 1
ATOM 510 N N . PHE A 1 73 ? -2.394 -11.430 16.930 1.00 98.44 73 PHE A N 1
ATOM 511 C CA . PHE A 1 73 ? -2.141 -10.162 17.596 1.00 98.44 73 PHE A CA 1
ATOM 512 C C . PHE A 1 73 ? -3.440 -9.437 17.979 1.00 98.44 73 PHE A C 1
ATOM 514 O O . PHE A 1 73 ? -3.563 -8.938 19.096 1.00 98.44 73 PHE A O 1
ATOM 521 N N . ALA A 1 74 ? -4.450 -9.428 17.104 1.00 98.38 74 ALA A N 1
ATOM 522 C CA . ALA A 1 74 ? -5.754 -8.845 17.421 1.00 98.38 74 ALA A CA 1
ATOM 523 C C . ALA A 1 74 ? -6.444 -9.561 18.597 1.00 98.38 74 ALA A C 1
ATOM 525 O O . ALA A 1 74 ? -7.010 -8.911 19.475 1.00 98.38 74 ALA A O 1
ATOM 526 N N . LEU A 1 75 ? -6.368 -10.894 18.645 1.00 98.25 75 LEU A N 1
ATOM 527 C CA . LEU A 1 75 ? -6.900 -11.699 19.742 1.00 98.25 75 LEU A CA 1
ATOM 528 C C . LEU A 1 75 ? -6.156 -11.423 21.051 1.00 98.25 75 LEU A C 1
ATOM 530 O O . LEU A 1 75 ? -6.794 -11.305 22.097 1.00 98.25 75 LEU A O 1
ATOM 534 N N . GLN A 1 76 ? -4.828 -11.296 21.000 1.00 98.50 76 GLN A N 1
ATOM 535 C CA . GLN A 1 76 ? -4.029 -10.908 22.159 1.00 98.50 76 GLN A CA 1
ATOM 536 C C . GLN A 1 76 ? -4.500 -9.559 22.716 1.00 98.50 76 GLN A C 1
ATOM 538 O O . GLN A 1 76 ? -4.853 -9.481 23.891 1.00 98.50 76 GLN A O 1
ATOM 543 N N . LEU A 1 77 ? -4.585 -8.526 21.870 1.00 98.12 77 LEU A N 1
ATOM 544 C CA . LEU A 1 77 ? -5.045 -7.195 22.278 1.00 98.12 77 LEU A CA 1
ATOM 545 C C . LEU A 1 77 ? -6.465 -7.225 22.855 1.00 98.12 77 LEU A C 1
ATOM 547 O O . LEU A 1 77 ? -6.734 -6.570 23.857 1.00 98.12 77 LEU A O 1
ATOM 551 N N . MET A 1 78 ? -7.366 -8.007 22.254 1.00 96.88 78 MET A N 1
ATOM 552 C CA . MET A 1 78 ? -8.733 -8.165 22.752 1.00 96.88 78 MET A CA 1
ATOM 553 C C . MET A 1 78 ? -8.771 -8.800 24.150 1.00 96.88 78 MET A C 1
ATOM 555 O O . MET A 1 78 ? -9.574 -8.386 24.981 1.00 96.88 78 MET A O 1
ATOM 559 N N . ASN A 1 79 ? -7.907 -9.781 24.423 1.00 97.75 79 ASN A N 1
ATOM 560 C CA . ASN A 1 79 ? -7.836 -10.449 25.726 1.00 97.75 79 ASN A CA 1
ATOM 561 C C . ASN A 1 79 ? -7.145 -9.596 26.804 1.00 97.75 79 ASN A C 1
ATOM 563 O O . ASN A 1 79 ? -7.438 -9.756 27.987 1.00 97.75 79 ASN A O 1
ATOM 567 N N . GLU A 1 80 ? -6.219 -8.720 26.410 1.00 98.06 80 GLU A N 1
ATOM 568 C CA . GLU A 1 80 ? -5.464 -7.839 27.314 1.00 98.06 80 GLU A CA 1
ATOM 569 C C . GLU A 1 80 ? -6.153 -6.487 27.570 1.00 98.06 80 GLU A C 1
ATOM 571 O O . GLU A 1 80 ? -5.755 -5.756 28.480 1.00 98.06 80 GLU A O 1
ATOM 576 N N . ALA A 1 81 ? -7.187 -6.145 26.795 1.00 96.81 81 ALA A N 1
ATOM 577 C CA . ALA A 1 81 ? -7.898 -4.876 26.897 1.00 96.81 81 ALA A CA 1
ATOM 578 C C . ALA A 1 81 ? -8.469 -4.644 28.309 1.00 96.81 81 ALA A C 1
ATOM 580 O O . ALA A 1 81 ? -9.315 -5.393 28.797 1.00 96.81 81 ALA A O 1
ATOM 581 N N . ASN A 1 82 ? -8.024 -3.566 28.956 1.00 96.56 82 ASN A N 1
ATOM 582 C CA . ASN A 1 82 ? -8.431 -3.186 30.313 1.00 96.56 82 ASN A CA 1
ATOM 583 C C . ASN A 1 82 ? -8.954 -1.742 30.418 1.00 96.56 82 ASN A C 1
ATOM 585 O O . ASN A 1 82 ? -9.498 -1.357 31.454 1.00 96.56 82 ASN A O 1
ATOM 589 N N . GLU A 1 83 ? -8.803 -0.948 29.360 1.00 95.44 83 GLU A N 1
ATOM 590 C CA . GLU A 1 83 ? -9.265 0.432 29.299 1.00 95.44 83 GLU A CA 1
ATOM 591 C C . GLU A 1 83 ? -10.709 0.479 28.790 1.00 95.44 83 GLU A C 1
ATOM 593 O O . GLU A 1 83 ? -11.011 0.052 27.674 1.00 95.44 83 GLU A O 1
ATOM 598 N N . MET A 1 84 ? -11.620 1.002 29.614 1.00 93.00 84 MET A N 1
ATOM 599 C CA . MET A 1 84 ? -13.003 1.217 29.196 1.00 93.00 84 MET A CA 1
ATOM 600 C C . MET A 1 84 ? -13.141 2.548 28.463 1.00 93.00 84 MET A C 1
ATOM 602 O O . MET A 1 84 ? -12.840 3.607 29.011 1.00 93.00 84 MET A O 1
ATOM 606 N N . ILE A 1 85 ? -13.676 2.497 27.246 1.00 91.19 85 ILE A N 1
ATOM 607 C CA . IL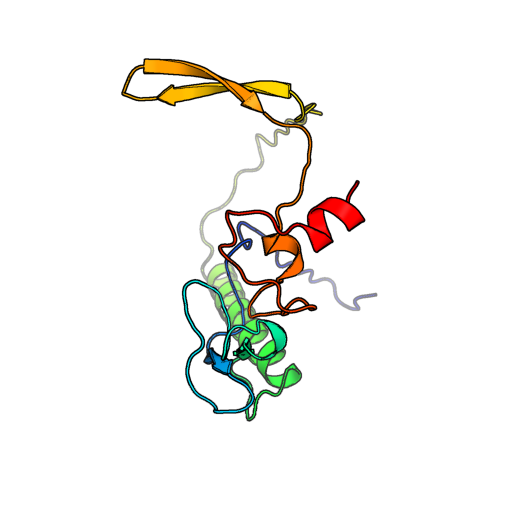E A 1 85 ? -14.017 3.689 26.471 1.00 91.19 85 ILE A CA 1
ATOM 608 C C . ILE A 1 85 ? -15.377 4.208 26.959 1.00 91.19 85 ILE A C 1
ATOM 610 O O . ILE A 1 85 ? -16.398 3.545 26.775 1.00 91.19 85 ILE A O 1
ATOM 614 N N . ASN A 1 86 ? -15.400 5.391 27.585 1.00 86.38 86 ASN A N 1
ATOM 615 C CA . ASN A 1 86 ? -16.644 6.056 27.980 1.00 86.38 86 ASN A CA 1
ATOM 616 C C . ASN A 1 86 ? -17.344 6.636 26.736 1.00 86.38 86 ASN A C 1
ATOM 618 O O . ASN A 1 86 ? -16.764 7.430 25.998 1.00 86.38 86 ASN A O 1
ATOM 622 N N . SER A 1 87 ? -18.592 6.233 26.502 1.00 80.88 87 SER A N 1
ATOM 623 C CA . SER A 1 87 ? -19.393 6.623 25.339 1.00 80.88 87 SER A CA 1
ATOM 624 C C . SER A 1 87 ? -20.291 7.842 25.578 1.00 80.88 87 SER A C 1
ATOM 626 O O . SER A 1 87 ? -21.207 8.076 24.793 1.00 80.88 87 SER A O 1
ATOM 628 N N . GLU A 1 88 ? -20.096 8.584 26.669 1.00 85.88 88 GLU A N 1
ATOM 629 C CA . GLU A 1 88 ? -20.955 9.722 27.027 1.00 85.88 88 GLU A CA 1
ATOM 630 C C . GLU A 1 88 ? -20.923 10.862 25.988 1.00 85.88 88 GLU A C 1
ATOM 632 O O . GLU A 1 88 ? -21.951 11.502 25.777 1.00 85.88 88 GLU A O 1
ATOM 637 N N . ASP A 1 89 ? -19.817 11.038 25.251 1.00 86.50 89 ASP A N 1
ATOM 638 C CA . ASP A 1 89 ? -19.634 12.126 24.274 1.00 86.50 89 ASP A CA 1
ATOM 639 C C . ASP A 1 89 ? -19.317 11.624 22.850 1.00 86.50 89 ASP A C 1
ATOM 641 O O . ASP A 1 89 ? -18.281 11.937 22.254 1.00 86.50 89 ASP A O 1
ATOM 645 N N . ILE A 1 90 ? -20.226 10.850 22.250 1.00 92.69 90 ILE A N 1
ATOM 646 C CA . ILE A 1 90 ? -20.112 10.489 20.826 1.00 92.69 90 ILE A CA 1
ATOM 647 C C . ILE A 1 90 ? -20.376 11.730 19.958 1.00 92.69 90 ILE A C 1
ATOM 649 O O . ILE A 1 90 ? -21.452 12.328 19.996 1.00 92.69 90 ILE A O 1
ATOM 653 N N . SER A 1 91 ? -19.408 12.096 19.115 1.00 93.94 91 SER A N 1
ATOM 654 C CA . SER A 1 91 ? -19.523 13.215 18.174 1.00 93.94 91 SER A CA 1
ATOM 655 C C . SER A 1 91 ? -19.067 12.824 16.773 1.00 93.94 91 SER A C 1
ATOM 657 O O . SER A 1 91 ? -18.200 11.972 16.607 1.00 93.94 91 SER A O 1
ATOM 659 N N . TYR A 1 92 ? -19.613 13.485 15.751 1.00 95.56 92 TYR A N 1
ATOM 660 C CA . TYR A 1 92 ? -19.184 13.303 14.365 1.00 95.56 92 TYR A CA 1
ATOM 661 C C . TYR A 1 92 ? -19.023 14.650 13.662 1.00 95.56 92 TYR A C 1
ATOM 663 O O . TYR A 1 92 ? -19.685 15.638 13.995 1.00 95.56 92 TYR A O 1
ATOM 671 N N . ARG A 1 93 ? -18.125 14.703 12.681 1.00 97.44 93 ARG A N 1
ATOM 672 C CA . ARG A 1 93 ? -17.950 15.837 11.770 1.00 97.44 93 ARG A CA 1
ATOM 673 C C . ARG A 1 93 ? -17.778 15.287 10.365 1.00 97.44 93 ARG A C 1
ATOM 675 O O . ARG A 1 93 ? -17.091 14.291 10.171 1.00 97.44 93 ARG A O 1
ATOM 682 N N . HIS A 1 94 ? -18.416 15.933 9.404 1.00 98.06 94 HIS A N 1
ATOM 683 C CA . HIS A 1 94 ? -18.374 15.536 8.008 1.00 98.06 94 HIS A CA 1
ATOM 684 C C . HIS A 1 94 ? -18.456 16.784 7.135 1.00 98.06 94 HIS A C 1
ATOM 686 O O . HIS A 1 94 ? -19.301 17.647 7.375 1.00 98.06 94 HIS A O 1
ATOM 692 N N . SER A 1 95 ? -17.628 16.834 6.094 1.00 97.69 95 SER A N 1
ATOM 693 C CA . SER A 1 95 ? -17.636 17.898 5.096 1.00 97.69 95 SER A CA 1
ATOM 694 C C . SER A 1 95 ? -17.323 17.317 3.726 1.00 97.69 95 SER A C 1
ATOM 696 O O . SER A 1 95 ? -16.413 16.503 3.589 1.00 97.69 95 SER A O 1
ATOM 698 N N . PHE A 1 96 ? -18.028 17.790 2.703 1.00 97.94 96 PHE A N 1
ATOM 699 C CA . PHE A 1 96 ? -17.587 17.613 1.324 1.00 97.94 96 PHE A CA 1
ATOM 700 C C . PHE A 1 96 ? -16.606 18.734 0.980 1.00 97.94 96 PHE A C 1
ATOM 702 O O . PHE A 1 96 ? -16.911 19.907 1.189 1.00 97.94 96 PHE A O 1
ATOM 709 N N . ILE A 1 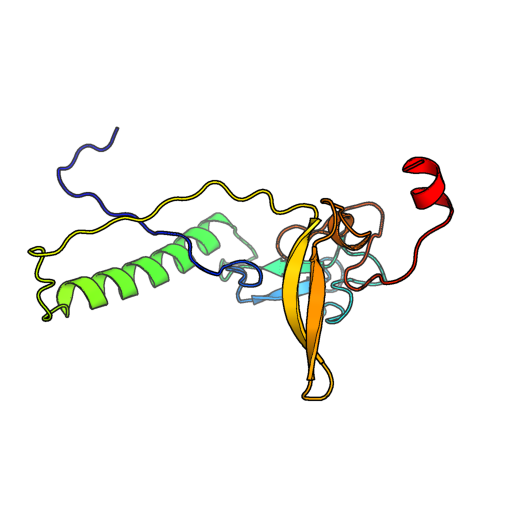97 ? -15.429 18.374 0.471 1.00 96.69 97 ILE A N 1
ATOM 710 C CA . ILE A 1 97 ? -14.367 19.321 0.117 1.00 96.69 97 ILE A CA 1
ATOM 711 C C . ILE A 1 97 ? -14.062 19.168 -1.369 1.00 96.69 97 ILE A C 1
ATOM 713 O O . ILE A 1 97 ? -13.794 18.067 -1.850 1.00 96.69 97 ILE A O 1
ATOM 717 N N . GLN A 1 98 ? -14.069 20.282 -2.098 1.00 96.62 98 GLN A N 1
ATOM 718 C CA . GLN A 1 98 ? -13.554 20.316 -3.459 1.00 96.62 98 GLN A CA 1
ATOM 719 C C . GLN A 1 98 ? -12.025 20.357 -3.405 1.00 96.62 98 GLN A C 1
ATOM 721 O O . GLN A 1 98 ? -11.438 21.398 -3.133 1.00 96.62 98 GLN A O 1
ATOM 726 N N . MET A 1 99 ? -11.386 19.210 -3.641 1.00 97.50 99 MET A N 1
ATOM 727 C CA . MET A 1 99 ? -9.925 19.091 -3.558 1.00 97.50 99 MET A CA 1
ATOM 728 C C . MET A 1 99 ? -9.206 19.833 -4.689 1.00 97.50 99 MET A C 1
ATOM 730 O O . MET A 1 99 ? -8.137 20.398 -4.476 1.00 97.50 99 MET A O 1
ATOM 734 N N . SER A 1 100 ? -9.777 19.851 -5.894 1.00 96.75 100 SER A N 1
ATOM 735 C CA . SER A 1 100 ? -9.174 20.554 -7.028 1.00 96.75 100 SER A CA 1
ATOM 736 C C . SER A 1 100 ? -9.181 22.059 -6.796 1.00 96.75 100 SER A C 1
ATOM 738 O O . SER A 1 100 ? -10.234 22.628 -6.520 1.00 96.75 100 SER A O 1
ATOM 740 N N . GLN A 1 101 ? -8.018 22.691 -6.965 1.00 95.06 101 GLN A N 1
ATOM 741 C CA . GLN A 1 101 ? -7.803 24.127 -6.757 1.00 95.06 101 GLN A CA 1
ATOM 742 C C . GLN A 1 101 ? -7.996 24.600 -5.305 1.00 95.06 101 GLN A C 1
ATOM 744 O O . GLN A 1 101 ? -8.056 25.803 -5.053 1.00 95.06 101 GLN A O 1
ATOM 749 N N . LEU A 1 102 ? -8.060 23.681 -4.333 1.00 97.00 102 LEU A N 1
ATOM 750 C CA . LEU A 1 102 ? -8.112 24.038 -2.917 1.00 97.00 102 LEU A CA 1
ATOM 751 C C . LEU A 1 102 ? -6.834 24.788 -2.519 1.00 97.00 102 LEU A C 1
ATOM 753 O O . LEU A 1 102 ? -5.728 24.297 -2.751 1.00 97.00 102 LEU A O 1
ATOM 757 N N . ASN A 1 103 ? -6.982 25.955 -1.895 1.00 96.94 103 ASN A N 1
ATOM 758 C CA . ASN A 1 103 ? -5.844 26.702 -1.368 1.00 96.94 103 ASN A CA 1
ATOM 759 C C . ASN A 1 103 ? -5.375 26.095 -0.044 1.00 96.94 103 ASN A C 1
ATOM 761 O O . ASN A 1 103 ? -6.172 25.845 0.860 1.00 96.94 103 ASN A O 1
ATOM 765 N N . VAL A 1 104 ? -4.069 25.882 0.064 1.00 96.25 104 VAL A N 1
ATOM 766 C CA . VAL A 1 104 ? -3.391 25.335 1.235 1.00 96.25 104 VAL A CA 1
ATOM 767 C C . VAL A 1 104 ? -2.223 26.233 1.614 1.00 96.25 104 VAL A C 1
ATOM 769 O O . VAL A 1 104 ? -1.519 26.764 0.754 1.00 96.25 104 VAL A O 1
ATOM 772 N N . THR A 1 105 ? -1.990 26.384 2.912 1.00 96.81 105 THR A N 1
ATOM 773 C CA . THR A 1 105 ? -0.839 27.127 3.426 1.00 96.81 105 THR A CA 1
ATOM 774 C C . THR A 1 105 ? 0.259 26.141 3.789 1.00 96.81 105 THR A C 1
ATOM 776 O O . THR A 1 105 ? 0.044 25.249 4.608 1.00 96.81 105 THR A O 1
ATOM 779 N N . ILE A 1 106 ? 1.440 26.305 3.197 1.00 95.56 106 ILE A N 1
ATOM 780 C CA . ILE A 1 106 ? 2.620 25.489 3.494 1.00 95.56 106 ILE A CA 1
ATOM 781 C C . ILE A 1 106 ? 3.751 26.353 4.049 1.00 95.56 106 ILE A C 1
ATOM 783 O O . ILE A 1 106 ? 3.776 27.570 3.862 1.00 95.56 106 ILE A O 1
ATOM 787 N N . VAL A 1 107 ? 4.705 25.712 4.721 1.00 95.31 107 VAL A N 1
ATOM 788 C CA . VAL A 1 107 ? 5.949 26.356 5.151 1.00 95.31 107 VAL A CA 1
ATOM 789 C C . VAL A 1 107 ? 7.023 26.088 4.100 1.00 95.31 107 VAL A C 1
ATOM 791 O O . VAL A 1 107 ? 7.413 24.944 3.889 1.00 95.31 107 VAL A O 1
ATOM 794 N N . GLU A 1 108 ? 7.525 27.142 3.462 1.00 93.69 108 GLU A N 1
ATOM 795 C CA . GLU A 1 108 ? 8.595 27.080 2.463 1.00 93.69 108 GLU A CA 1
ATOM 796 C C . GLU A 1 108 ? 9.712 28.045 2.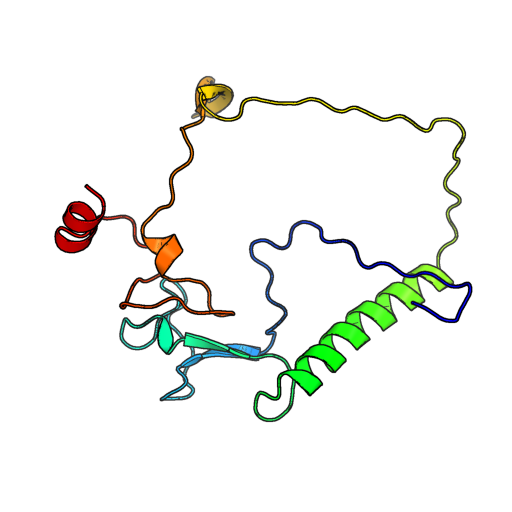888 1.00 93.69 108 GLU A C 1
ATOM 798 O O . GLU A 1 108 ? 9.486 29.243 3.066 1.00 93.69 108 GLU A O 1
ATOM 803 N N . ASN A 1 109 ? 10.919 27.518 3.132 1.00 92.69 109 ASN A N 1
ATOM 804 C CA . ASN A 1 109 ? 12.071 28.284 3.639 1.00 92.69 109 ASN A CA 1
ATOM 805 C C . ASN A 1 109 ? 11.760 29.124 4.901 1.00 92.69 109 ASN A C 1
ATOM 807 O O . ASN A 1 109 ? 12.194 30.270 5.026 1.00 92.69 109 ASN A O 1
ATOM 811 N N . GLY A 1 110 ? 10.972 28.566 5.828 1.00 92.81 110 GLY A N 1
ATOM 812 C CA . GLY A 1 110 ? 10.584 29.225 7.082 1.00 92.81 110 GLY A CA 1
ATOM 813 C C . GLY A 1 110 ? 9.513 30.315 6.943 1.00 92.81 110 GLY A C 1
ATOM 814 O O . GLY A 1 110 ? 9.219 30.997 7.923 1.00 92.81 110 GLY A O 1
ATOM 815 N N . LYS A 1 111 ? 8.918 30.494 5.757 1.00 94.06 111 LYS A N 1
ATOM 816 C CA . LYS A 1 111 ? 7.816 31.435 5.515 1.00 94.06 111 LYS A CA 1
ATOM 817 C C . LYS A 1 111 ? 6.531 30.690 5.174 1.00 94.06 111 LYS A C 1
ATOM 819 O O . LYS A 1 111 ? 6.571 29.655 4.516 1.00 94.06 111 LYS A O 1
ATOM 824 N N . LEU A 1 112 ? 5.396 31.243 5.604 1.00 95.62 112 LEU A N 1
ATOM 825 C CA . LEU A 1 112 ? 4.081 30.764 5.187 1.00 95.62 112 LEU A CA 1
ATOM 826 C C . LEU A 1 112 ? 3.806 31.226 3.756 1.00 95.62 112 LEU A C 1
ATOM 828 O O . LEU A 1 112 ? 3.907 32.416 3.456 1.00 95.62 112 LEU A O 1
ATOM 832 N N . VAL A 1 113 ? 3.475 30.277 2.888 1.00 96.38 113 VAL A N 1
ATOM 833 C CA . VAL A 1 113 ? 3.177 30.507 1.475 1.00 96.38 113 VAL A CA 1
ATOM 834 C C . VAL A 1 113 ? 1.876 29.794 1.132 1.00 96.38 113 VAL A C 1
ATOM 836 O O . VAL A 1 113 ? 1.688 28.630 1.484 1.00 96.38 113 VAL A O 1
ATOM 839 N N . GLU A 1 114 ? 0.982 30.486 0.430 1.00 96.31 114 GLU A N 1
ATOM 840 C CA . GLU A 1 114 ? -0.224 29.876 -0.127 1.00 96.31 114 GLU A CA 1
ATOM 841 C C . GLU A 1 114 ? 0.102 29.153 -1.438 1.00 96.31 114 GLU A C 1
ATOM 843 O O . GLU A 1 114 ? 0.787 29.684 -2.317 1.00 96.31 114 GLU A O 1
ATOM 848 N N . LYS A 1 115 ? -0.394 27.926 -1.573 1.00 96.00 115 LYS A N 1
ATOM 849 C CA . LYS A 1 115 ? -0.345 27.123 -2.798 1.00 96.00 115 LYS A CA 1
ATOM 850 C C . LYS A 1 115 ? -1.748 26.612 -3.105 1.00 96.00 115 LYS A C 1
ATOM 852 O O . LYS A 1 115 ? -2.584 26.516 -2.214 1.00 96.00 115 LYS A O 1
ATOM 857 N N . SER A 1 116 ? -1.993 26.255 -4.358 1.00 96.81 116 SER A N 1
ATOM 858 C CA . SER A 1 116 ? -3.257 25.654 -4.784 1.00 96.81 116 SER A CA 1
ATOM 859 C C . SER A 1 116 ? -3.025 24.201 -5.186 1.00 96.81 116 SER A C 1
ATOM 861 O O . SER A 1 116 ? -2.038 23.898 -5.861 1.00 96.81 116 SER A O 1
ATOM 863 N N . LEU A 1 117 ? -3.907 23.300 -4.752 1.00 97.00 117 LEU A N 1
ATOM 864 C CA . LEU A 1 117 ? -3.879 21.901 -5.166 1.00 97.00 117 LEU A CA 1
ATOM 865 C C . LEU A 1 117 ? -4.229 21.764 -6.655 1.00 97.00 117 LEU A C 1
ATOM 867 O O . LEU A 1 117 ? -5.087 22.467 -7.190 1.00 97.00 117 LEU A O 1
ATOM 871 N N . CYS A 1 118 ? -3.589 20.816 -7.331 1.00 96.31 118 CYS A N 1
ATOM 872 C CA . CYS A 1 118 ? -3.817 20.563 -8.750 1.00 96.31 118 CYS A CA 1
ATOM 873 C C . CYS A 1 118 ? -5.169 19.874 -9.015 1.00 96.31 118 CYS A C 1
ATOM 875 O O . CYS A 1 118 ? -5.816 19.322 -8.122 1.00 96.31 118 CYS A O 1
ATOM 877 N N . SER A 1 119 ? -5.579 19.862 -10.285 1.00 97.12 119 SER A N 1
ATOM 878 C CA . SER A 1 119 ? -6.586 18.898 -10.748 1.00 97.12 119 SER A CA 1
ATOM 879 C C . SER A 1 119 ? -6.001 17.483 -10.734 1.00 97.12 119 SER A C 1
ATOM 881 O O . SER A 1 119 ? -4.783 17.317 -10.816 1.00 97.12 119 SER A O 1
ATOM 883 N N . ALA A 1 120 ? -6.860 16.469 -10.620 1.00 96.62 120 ALA A N 1
ATOM 884 C CA . ALA A 1 120 ? -6.420 15.079 -10.590 1.00 96.62 120 ALA A CA 1
ATOM 885 C C . ALA A 1 120 ? -5.687 14.706 -11.889 1.00 96.62 120 ALA A C 1
ATOM 887 O O . ALA A 1 120 ? -6.207 14.907 -12.985 1.00 96.62 120 ALA A O 1
ATOM 888 N N . ALA A 1 121 ? -4.484 14.156 -11.749 1.00 95.19 121 ALA A N 1
ATOM 889 C CA . ALA A 1 121 ? -3.671 13.638 -12.839 1.00 95.19 121 ALA A CA 1
ATOM 890 C C . ALA A 1 121 ? -2.826 12.468 -12.321 1.00 95.19 121 ALA A C 1
ATOM 892 O O . ALA A 1 121 ? -2.462 12.436 -11.145 1.00 95.19 121 ALA A O 1
ATOM 893 N N . MET A 1 122 ? -2.503 11.519 -13.198 1.00 94.62 122 MET A N 1
ATOM 894 C CA . MET A 1 122 ? -1.646 10.375 -12.879 1.00 94.62 122 MET A CA 1
ATOM 895 C C . MET A 1 122 ? -0.354 10.475 -13.683 1.00 94.62 122 MET A C 1
ATOM 897 O O . MET A 1 122 ? -0.383 10.695 -14.893 1.00 94.62 122 MET A O 1
ATOM 901 N N . GLY A 1 123 ? 0.782 10.356 -12.997 1.00 93.31 123 GLY A N 1
ATOM 902 C CA . GLY A 1 123 ? 2.095 10.359 -13.637 1.00 93.31 123 GLY A CA 1
ATOM 903 C C .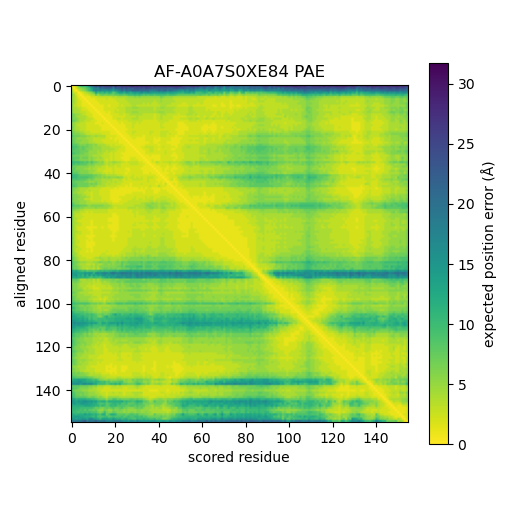 GLY A 1 123 ? 2.400 9.035 -14.338 1.00 93.31 123 GLY A C 1
ATOM 904 O O . GLY A 1 123 ? 1.732 8.031 -14.112 1.00 93.31 123 GLY A O 1
ATOM 905 N N . TYR A 1 124 ? 3.469 9.013 -15.132 1.00 94.31 124 TYR A N 1
ATOM 906 C CA . TYR A 1 124 ? 3.921 7.829 -15.874 1.00 94.31 124 TYR A CA 1
ATOM 907 C C . TYR A 1 124 ? 4.089 6.586 -14.991 1.00 94.31 124 TYR A C 1
ATOM 909 O O . TYR A 1 124 ? 3.647 5.501 -15.357 1.00 94.31 124 TYR A O 1
ATOM 917 N N . SER A 1 125 ? 4.665 6.758 -13.797 1.00 95.44 125 SER A N 1
ATOM 918 C CA . SER A 1 125 ? 4.902 5.656 -12.855 1.00 95.44 125 SER A CA 1
ATOM 919 C C . SER A 1 125 ? 3.615 4.966 -12.383 1.00 95.44 125 SER A C 1
ATOM 921 O O . SER A 1 125 ? 3.686 3.838 -11.916 1.00 95.44 125 SER A O 1
ATOM 923 N N . PHE A 1 126 ? 2.435 5.582 -12.538 1.00 95.00 126 PHE A N 1
ATOM 924 C CA . PHE A 1 126 ? 1.162 4.906 -12.261 1.00 95.00 126 PHE A CA 1
ATOM 925 C C . PHE A 1 126 ? 0.994 3.642 -13.120 1.00 95.00 126 PHE A C 1
ATOM 927 O O . PHE A 1 126 ? 0.532 2.616 -12.633 1.00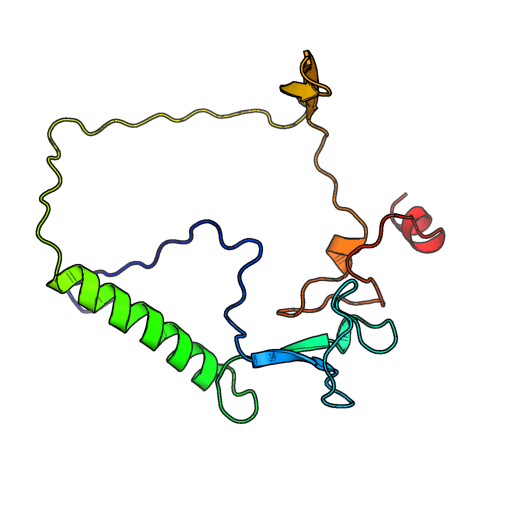 95.00 126 PHE A O 1
ATOM 934 N N . ALA A 1 127 ? 1.432 3.687 -14.382 1.00 94.00 127 ALA A N 1
ATOM 935 C CA . ALA A 1 127 ? 1.364 2.546 -15.292 1.00 94.00 127 ALA A CA 1
ATOM 936 C C . ALA A 1 127 ? 2.419 1.461 -15.000 1.00 94.00 127 ALA A C 1
ATOM 938 O O . ALA A 1 127 ? 2.328 0.370 -15.558 1.00 94.00 127 ALA A O 1
ATOM 939 N N . ALA A 1 128 ? 3.398 1.735 -14.127 1.00 95.56 128 ALA A N 1
ATOM 940 C CA . ALA A 1 128 ? 4.413 0.767 -13.712 1.00 95.56 128 ALA A CA 1
ATOM 941 C C . ALA A 1 128 ? 3.905 -0.224 -12.651 1.00 95.56 128 ALA A C 1
ATOM 943 O O . ALA A 1 128 ? 4.561 -1.238 -12.416 1.00 95.56 128 ALA A O 1
ATOM 944 N N . GLY A 1 129 ? 2.757 0.049 -12.018 1.00 96.25 129 GLY A N 1
ATOM 945 C CA . GLY A 1 129 ? 2.255 -0.749 -10.899 1.00 96.25 129 GLY A CA 1
ATOM 946 C C . GLY A 1 129 ? 3.209 -0.738 -9.700 1.00 96.25 129 GLY A C 1
ATOM 947 O O . GLY A 1 129 ? 3.962 0.216 -9.495 1.00 96.25 129 GLY A O 1
ATOM 948 N N . THR A 1 130 ? 3.179 -1.805 -8.905 1.00 97.06 130 THR A N 1
ATOM 949 C CA . THR A 1 130 ? 4.076 -2.004 -7.755 1.00 97.06 130 THR A CA 1
ATOM 950 C C . THR A 1 130 ? 4.738 -3.378 -7.817 1.00 97.06 130 THR A C 1
ATOM 952 O O . THR A 1 130 ? 4.441 -4.182 -8.693 1.00 97.06 130 THR A O 1
ATOM 955 N N . THR A 1 131 ? 5.618 -3.698 -6.870 1.00 96.81 131 THR A N 1
ATOM 956 C CA . THR A 1 131 ? 6.176 -5.054 -6.758 1.00 96.81 131 THR A CA 1
ATOM 957 C C . THR A 1 131 ? 5.136 -6.108 -6.365 1.00 96.81 131 THR A C 1
ATOM 959 O O . THR A 1 131 ? 5.373 -7.293 -6.566 1.00 96.81 131 THR A O 1
ATOM 962 N N . ASP A 1 132 ? 3.989 -5.702 -5.813 1.00 97.00 132 ASP A N 1
ATOM 963 C CA . ASP A 1 132 ? 2.882 -6.607 -5.456 1.00 97.00 132 ASP A CA 1
ATOM 964 C C . ASP A 1 132 ? 1.959 -6.911 -6.642 1.00 97.00 132 ASP A C 1
ATOM 966 O O . ASP A 1 132 ? 1.156 -7.841 -6.604 1.00 97.00 132 ASP A O 1
ATOM 970 N N . GLY A 1 133 ? 2.073 -6.112 -7.697 1.00 95.56 133 GLY A N 1
ATOM 971 C CA . GLY A 1 133 ? 1.284 -6.197 -8.911 1.00 95.56 133 GLY A CA 1
ATOM 972 C C . GLY A 1 133 ? 1.929 -5.296 -9.954 1.00 95.56 133 GLY A C 1
ATOM 973 O O . GLY A 1 133 ? 1.573 -4.112 -10.019 1.00 95.56 133 GLY A O 1
ATOM 974 N N . PRO A 1 134 ? 2.913 -5.806 -10.717 1.00 95.00 134 PRO A N 1
ATOM 975 C CA . PRO A 1 134 ? 3.624 -4.983 -11.676 1.00 95.00 134 PRO A CA 1
ATOM 976 C C . PRO A 1 134 ? 2.686 -4.542 -12.794 1.00 95.00 134 PRO A C 1
ATOM 978 O O . PRO A 1 134 ? 1.719 -5.222 -13.149 1.00 95.00 134 PRO A O 1
ATOM 981 N N . GLY A 1 135 ? 2.985 -3.370 -13.339 1.00 93.00 135 GLY A N 1
ATOM 982 C CA . GLY A 1 135 ? 2.318 -2.831 -14.509 1.00 93.00 135 GLY A CA 1
ATOM 983 C C . GLY A 1 135 ? 2.730 -3.554 -15.788 1.00 93.00 135 GLY A C 1
ATOM 984 O O . GLY A 1 135 ? 3.126 -4.716 -15.785 1.00 93.00 135 GLY A O 1
ATOM 985 N N . MET A 1 136 ? 2.618 -2.856 -16.914 1.00 85.50 136 MET A N 1
ATOM 986 C CA . MET A 1 136 ? 2.955 -3.397 -18.233 1.00 85.50 136 MET A CA 1
ATOM 987 C C . MET A 1 136 ? 3.646 -2.337 -19.089 1.00 85.50 136 MET A C 1
ATOM 989 O O . MET A 1 136 ? 3.668 -1.162 -18.737 1.00 85.50 136 MET A O 1
ATOM 993 N N . PHE A 1 137 ? 4.134 -2.740 -20.263 1.00 84.19 137 PHE A N 1
ATOM 994 C CA . PHE A 1 137 ? 4.700 -1.868 -21.298 1.00 84.19 137 PHE A CA 1
ATOM 995 C C . PHE A 1 137 ? 6.019 -1.186 -20.903 1.00 84.19 137 PHE A C 1
ATOM 997 O O . PHE A 1 137 ? 6.335 -0.112 -21.419 1.00 84.19 137 PHE A O 1
ATOM 1004 N N . ASN A 1 138 ? 6.811 -1.827 -20.036 1.00 80.38 138 ASN A N 1
ATOM 1005 C CA . ASN A 1 138 ? 8.105 -1.340 -19.543 1.00 80.38 138 ASN A CA 1
ATOM 1006 C C . ASN A 1 138 ? 8.055 0.049 -18.869 1.00 80.38 138 ASN A C 1
ATOM 1008 O O . ASN A 1 138 ? 9.055 0.770 -18.868 1.00 80.38 138 ASN A O 1
ATOM 1012 N N . PHE A 1 139 ? 6.913 0.462 -18.309 1.00 91.38 139 PHE A N 1
ATOM 1013 C CA . PHE A 1 139 ? 6.916 1.600 -17.390 1.00 91.38 139 PHE A CA 1
ATOM 1014 C C . PHE A 1 139 ? 7.678 1.215 -16.123 1.00 91.38 139 PHE A C 1
ATOM 1016 O O . PHE A 1 139 ? 7.522 0.112 -15.609 1.00 91.38 139 PHE A O 1
ATOM 1023 N N . THR A 1 140 ? 8.474 2.132 -15.590 1.00 94.06 140 THR A N 1
ATOM 1024 C CA . THR A 1 140 ? 9.212 1.926 -14.340 1.00 94.06 140 THR A CA 1
ATOM 1025 C C . THR A 1 140 ? 8.731 2.898 -13.279 1.00 94.06 140 THR A C 1
ATOM 1027 O O . THR A 1 140 ? 8.284 4.001 -13.598 1.00 94.06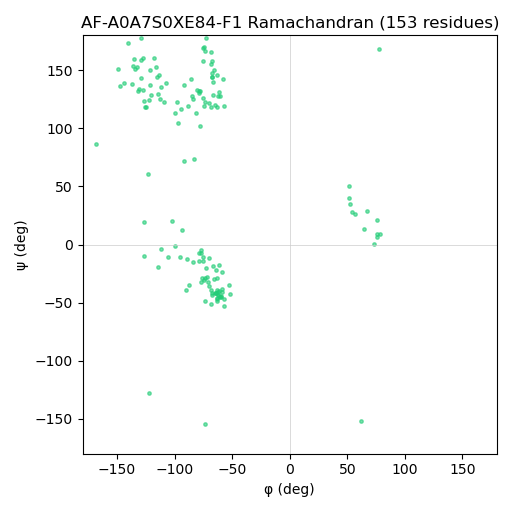 140 THR A O 1
ATOM 1030 N N . GLN A 1 141 ? 8.856 2.519 -12.008 1.00 95.69 141 GLN A N 1
ATOM 1031 C CA . GLN A 1 141 ? 8.667 3.484 -10.932 1.00 95.69 141 GLN A CA 1
ATOM 1032 C C . GLN A 1 141 ? 9.791 4.532 -10.954 1.00 95.69 141 GLN A C 1
ATOM 1034 O O . GLN A 1 141 ? 10.862 4.313 -11.524 1.00 95.69 141 GLN A O 1
ATOM 1039 N N . GLY A 1 142 ? 9.535 5.700 -10.364 1.00 94.19 142 GLY A N 1
ATOM 1040 C CA . GLY A 1 142 ? 10.514 6.788 -10.295 1.00 94.19 142 GLY A CA 1
ATOM 1041 C C . GLY A 1 142 ? 10.707 7.571 -11.601 1.00 94.19 142 GLY A C 1
ATOM 1042 O O . GLY A 1 142 ? 11.602 8.410 -11.678 1.00 94.19 142 GLY A O 1
ATOM 1043 N N . THR A 1 143 ? 9.879 7.354 -12.629 1.00 93.19 143 THR A N 1
ATOM 1044 C CA . THR A 1 143 ? 9.938 8.140 -13.871 1.00 93.19 143 THR A CA 1
ATOM 1045 C C . THR A 1 143 ? 9.498 9.587 -13.628 1.00 93.19 143 THR A C 1
ATOM 1047 O O . THR A 1 143 ? 8.344 9.841 -13.276 1.00 93.19 143 THR A O 1
ATOM 1050 N N . THR A 1 144 ? 10.412 10.534 -13.864 1.00 92.38 144 THR A N 1
ATOM 1051 C CA . THR A 1 144 ? 10.203 11.988 -13.698 1.00 92.38 144 THR A CA 1
ATOM 1052 C C . THR A 1 144 ? 10.194 12.770 -15.015 1.00 92.38 144 THR A C 1
ATOM 1054 O O . THR A 1 144 ? 9.945 13.975 -15.011 1.00 92.38 144 THR A O 1
ATOM 1057 N N . SER A 1 145 ? 10.441 12.106 -16.147 1.00 89.56 145 SER A N 1
ATOM 1058 C CA . SER A 1 145 ? 10.421 12.690 -17.491 1.00 89.56 145 SER A CA 1
ATOM 1059 C C . SER A 1 145 ? 9.413 11.977 -18.398 1.00 89.56 145 SER A C 1
ATOM 1061 O O . SER A 1 145 ? 9.119 10.797 -18.217 1.00 89.56 145 SER A O 1
ATOM 1063 N N . GLY A 1 146 ? 8.855 12.714 -19.361 1.00 85.00 146 GLY A N 1
ATOM 1064 C CA . GLY A 1 146 ? 7.886 12.183 -20.323 1.00 85.00 146 GLY A CA 1
ATOM 1065 C C . GLY A 1 146 ? 8.517 11.302 -21.403 1.00 85.00 146 GLY A C 1
ATOM 1066 O O . GLY A 1 146 ? 9.738 11.244 -21.569 1.00 85.00 146 GLY A O 1
ATOM 1067 N N . ASN A 1 147 ? 7.660 10.639 -22.176 1.00 86.56 147 ASN A N 1
ATOM 1068 C CA . ASN A 1 147 ? 8.034 9.855 -23.344 1.00 86.56 147 ASN A CA 1
ATOM 1069 C C . ASN A 1 147 ? 7.205 10.328 -24.542 1.00 86.56 147 ASN A C 1
ATOM 1071 O O . ASN A 1 147 ? 5.982 10.249 -24.510 1.00 86.56 147 ASN A O 1
ATOM 1075 N N . MET A 1 148 ? 7.869 10.737 -25.629 1.00 87.50 148 MET A N 1
ATOM 1076 C CA . MET A 1 148 ? 7.196 11.293 -26.813 1.00 87.50 148 MET A CA 1
ATOM 1077 C C . MET A 1 148 ? 6.079 10.405 -27.375 1.00 87.50 148 MET A C 1
ATOM 1079 O O . MET A 1 148 ? 5.091 10.923 -27.889 1.00 87.50 148 MET A O 1
ATOM 1083 N N . PHE A 1 149 ? 6.229 9.078 -27.312 1.00 88.75 149 PHE A N 1
ATOM 1084 C CA . PHE A 1 149 ? 5.191 8.164 -27.777 1.00 88.75 149 PHE A CA 1
ATOM 1085 C C . PHE A 1 149 ? 3.956 8.231 -26.874 1.00 88.75 149 PHE A C 1
ATOM 1087 O O . PHE A 1 149 ? 2.853 8.442 -27.368 1.00 88.75 149 PHE A O 1
ATOM 1094 N N . TRP A 1 150 ? 4.139 8.101 -25.559 1.00 88.31 150 TRP A N 1
ATOM 1095 C CA . TRP A 1 150 ? 3.033 8.108 -24.600 1.00 88.31 150 TRP A CA 1
ATOM 1096 C C . TRP A 1 150 ? 2.389 9.484 -24.438 1.00 88.31 150 TRP A C 1
ATOM 1098 O O . TRP A 1 150 ? 1.174 9.559 -24.286 1.00 88.31 150 TRP A O 1
ATOM 1108 N N . ASP A 1 151 ? 3.160 10.565 -24.565 1.00 89.44 151 ASP A N 1
ATOM 1109 C CA . ASP A 1 151 ? 2.620 11.926 -24.610 1.00 89.44 151 ASP A CA 1
ATOM 1110 C C . ASP A 1 151 ? 1.690 12.106 -25.816 1.00 89.44 151 ASP A C 1
ATOM 1112 O O . ASP A 1 151 ? 0.609 12.664 -25.674 1.00 89.44 151 ASP A O 1
ATOM 1116 N N . LYS A 1 152 ? 2.051 11.545 -26.978 1.00 87.44 152 LYS A N 1
ATOM 1117 C CA . LYS A 1 152 ? 1.201 11.565 -28.176 1.00 87.44 152 LYS A CA 1
ATOM 1118 C C . LYS A 1 152 ? -0.022 10.645 -28.082 1.00 87.44 152 LYS A C 1
ATOM 1120 O O . LYS A 1 152 ? -0.995 10.875 -28.780 1.00 87.44 152 LYS A O 1
ATOM 1125 N N . VAL A 1 153 ? 0.039 9.564 -27.305 1.00 85.88 153 VAL A N 1
ATOM 1126 C CA . VAL A 1 153 ? -1.120 8.675 -27.085 1.00 85.88 153 VAL A CA 1
ATOM 1127 C C . VAL A 1 153 ? -2.107 9.289 -26.090 1.00 85.88 153 VAL A C 1
ATOM 1129 O O . VAL A 1 153 ? -3.305 9.037 -26.191 1.00 85.88 153 VAL A O 1
ATOM 1132 N N . ARG A 1 154 ? -1.607 10.063 -25.121 1.00 84.94 154 ARG A N 1
ATOM 1133 C CA . ARG A 1 154 ? -2.422 10.794 -24.144 1.00 84.94 154 ARG A CA 1
ATOM 1134 C C . ARG A 1 154 ? -3.233 11.921 -24.796 1.00 84.94 154 ARG A C 1
ATOM 1136 O O . ARG A 1 154 ? -4.384 12.105 -24.403 1.00 84.94 154 ARG A O 1
ATOM 1143 N N . ASP A 1 155 ? -2.600 12.674 -25.698 1.00 69.25 155 ASP A N 1
ATOM 1144 C CA . ASP A 1 155 ? -3.132 13.896 -26.331 1.00 69.25 155 ASP A CA 1
ATOM 1145 C C . ASP A 1 155 ? -3.917 13.618 -27.625 1.00 69.25 155 ASP A C 1
ATOM 1147 O O . ASP A 1 155 ? -4.967 14.274 -27.820 1.00 69.25 155 ASP A O 1
#

InterPro domains:
  IPR006823 Neutral/alkaline nonlysoso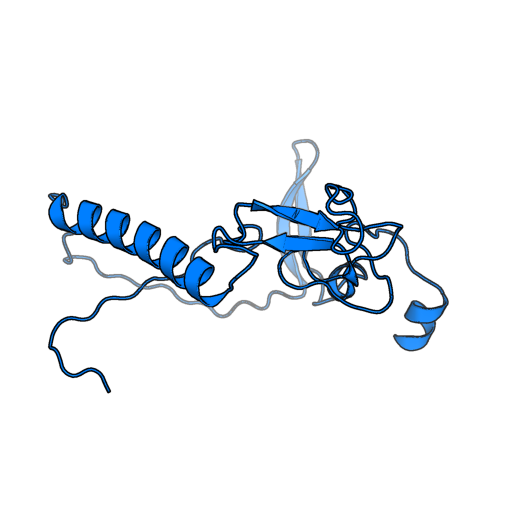mal ceramidase [PTHR12670] (5-155)
  IPR031329 Neutral/alkaline non-lysosomal ceramidase, N-terminal [PF04734] (4-155)

Sequence (155 aa):
TGLGDFVAAFASTNLGDVSPNTAGPKCIDTGLPCDGTTSSCNGKCEQCIAFGPGTNGDIFESTQLIGQQQYEFALQLMNEANEMINSEDISYRHSFIQMSQLNVTIVENGKLVEKSLCSAAMGYSFAAGTTDGPGMFNFTQGTTSGNMFWDKVRD

Nearest PDB structures (foldseek):
  8rdj-assembly1_H  TM=1.821E-01  e=7.146E+00  Sinapis alba

Solvent-accessible surface area (backbone atoms only — not comparable to full-atom values): 9746 Å² total; per-residue (Å²): 131,84,94,64,94,79,83,86,83,89,79,88,78,93,57,90,90,62,73,84,32,75,68,43,49,23,17,77,90,77,70,43,73,34,42,87,73,35,47,17,36,98,71,25,9,71,39,12,39,33,31,36,80,16,74,98,62,35,64,66,54,18,51,50,55,57,49,47,55,54,48,53,52,52,52,49,52,65,74,65,65,80,81,81,82,81,73,88,78,81,80,86,87,87,80,92,75,73,62,59,60,34,77,45,80,44,79,56,96,91,37,86,41,82,46,63,39,64,68,94,78,80,62,68,26,66,50,9,47,43,45,87,50,43,31,57,92,57,28,34,36,79,57,88,72,89,49,78,68,60,56,60,71,74,106

Mean predicted aligned error: 5.37 Å

pLDDT: mean 94.13, std 5.89, range [52.25, 98.69]